Protein AF-A0A3D3B480-F1 (afdb_monomer)

Secondary structure (DSSP, 8-state):
---TTS--PPP--PPTT-----HHHHHHHHHHHHHHHHHHHHTTPPP----S---TTTS-S--

Sequence (63 aa):
MTNKDEPVRPEARLPKGFSDISAGEIRATETMLATIRGVFESHGFEPFDTPALEYSDALGKFL

pLDDT: mean 90.35, std 12.52, range [47.91, 98.75]

Structure (mmCIF, N/CA/C/O backbone):
data_AF-A0A3D3B480-F1
#
_entry.id   AF-A0A3D3B480-F1
#
loop_
_atom_site.group_PDB
_atom_site.id
_atom_site.type_symbol
_atom_site.label_atom_id
_atom_site.label_alt_id
_atom_site.label_comp_id
_atom_site.label_asym_id
_atom_site.label_entity_id
_atom_site.label_seq_id
_atom_site.pdbx_PDB_ins_code
_atom_site.Cartn_x
_atom_site.Cartn_y
_atom_site.Cartn_z
_atom_site.occupancy
_atom_site.B_iso_or_equiv
_atom_site.auth_seq_id
_atom_site.auth_comp_id
_atom_site.auth_asym_id
_atom_site.auth_atom_id
_atom_site.pdbx_PDB_model_num
ATOM 1 N N . MET A 1 1 ? 26.908 -16.684 34.266 1.00 47.91 1 MET A N 1
ATOM 2 C CA . MET A 1 1 ? 27.771 -17.178 33.175 1.00 47.91 1 MET A CA 1
ATOM 3 C C . MET A 1 1 ? 26.847 -17.437 32.000 1.00 47.91 1 MET A C 1
ATOM 5 O O . MET A 1 1 ? 26.089 -18.394 32.047 1.00 47.91 1 MET A O 1
ATOM 9 N N . THR A 1 2 ? 26.770 -16.516 31.046 1.00 57.97 2 THR A N 1
ATOM 10 C CA . THR A 1 2 ? 26.007 -16.710 29.805 1.00 57.97 2 THR A CA 1
ATOM 11 C C . THR A 1 2 ? 26.700 -17.804 28.989 1.00 57.97 2 THR A C 1
ATOM 13 O O . THR A 1 2 ? 27.904 -17.715 28.752 1.00 57.97 2 THR A O 1
ATOM 16 N N . ASN A 1 3 ? 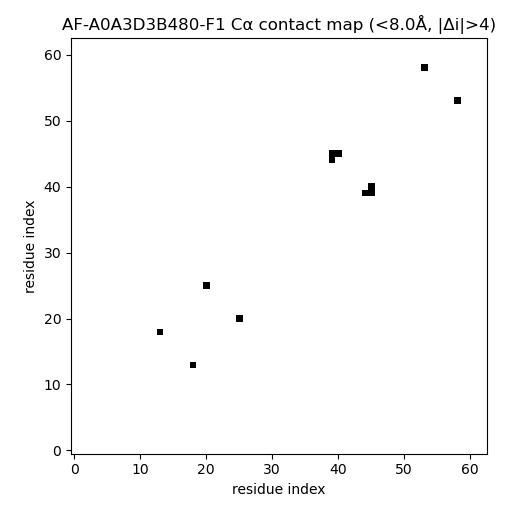25.974 -18.870 28.635 1.00 65.75 3 ASN A N 1
ATOM 17 C CA . ASN A 1 3 ? 26.506 -19.972 27.831 1.00 65.75 3 ASN A CA 1
ATOM 18 C C . ASN A 1 3 ? 26.871 -19.446 26.440 1.00 65.75 3 ASN A C 1
ATOM 20 O O . ASN A 1 3 ? 26.024 -18.927 25.720 1.00 65.75 3 ASN A O 1
ATOM 24 N N . LYS A 1 4 ? 28.148 -19.570 26.080 1.00 69.19 4 LYS A N 1
ATOM 25 C CA . LYS A 1 4 ? 28.736 -19.019 24.851 1.00 69.19 4 LYS A CA 1
ATOM 26 C C . LYS A 1 4 ? 28.255 -19.724 23.570 1.00 69.19 4 LYS A C 1
ATOM 28 O O . LYS A 1 4 ? 28.455 -19.189 22.486 1.00 69.19 4 LYS A O 1
ATOM 33 N N . ASP A 1 5 ? 27.590 -20.870 23.716 1.00 79.56 5 ASP A N 1
ATOM 34 C CA . ASP A 1 5 ? 27.159 -21.746 22.621 1.00 79.56 5 ASP A CA 1
ATOM 35 C C . ASP A 1 5 ? 25.649 -21.665 22.321 1.00 79.56 5 ASP A C 1
ATOM 37 O O . ASP A 1 5 ? 25.136 -22.438 21.511 1.00 79.56 5 ASP A O 1
ATOM 41 N N . GLU A 1 6 ? 24.906 -20.754 22.963 1.00 79.06 6 GLU A N 1
ATOM 42 C CA . GLU A 1 6 ? 23.485 -20.572 22.652 1.00 79.06 6 GLU A CA 1
ATOM 43 C C . GLU A 1 6 ? 23.326 -19.798 21.327 1.00 79.06 6 GLU A C 1
ATOM 45 O O . GLU A 1 6 ? 23.915 -18.723 21.171 1.00 79.06 6 GLU A O 1
ATOM 50 N N . PRO A 1 7 ? 22.554 -20.312 20.348 1.00 79.69 7 PRO A N 1
ATOM 51 C CA . PRO A 1 7 ? 22.363 -19.628 19.077 1.00 79.69 7 PRO A CA 1
ATOM 52 C C . PRO A 1 7 ? 21.699 -18.270 19.309 1.00 79.69 7 PRO A C 1
ATOM 54 O O . PRO A 1 7 ? 20.613 -18.182 19.887 1.00 79.69 7 PRO A O 1
ATOM 5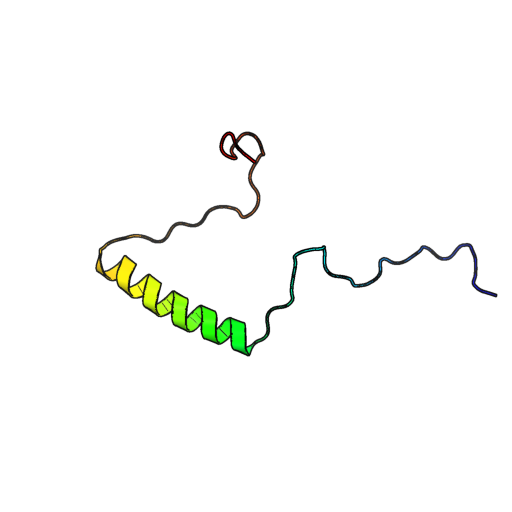7 N N . VAL A 1 8 ? 22.354 -17.206 18.837 1.00 83.56 8 VAL A N 1
ATOM 58 C CA . VAL A 1 8 ? 21.840 -15.836 18.928 1.00 83.56 8 VAL A CA 1
ATOM 59 C C . VAL A 1 8 ? 20.514 -15.765 18.180 1.00 83.56 8 VAL A C 1
ATOM 61 O O . VAL A 1 8 ? 20.461 -15.920 16.958 1.00 83.56 8 VAL A O 1
ATOM 64 N N . ARG A 1 9 ? 19.429 -15.544 18.923 1.00 82.94 9 ARG A N 1
ATOM 65 C CA . ARG A 1 9 ? 18.104 -15.347 18.338 1.00 82.94 9 ARG A CA 1
ATOM 66 C C . ARG A 1 9 ? 18.005 -13.921 17.798 1.00 82.94 9 ARG A C 1
ATOM 68 O O . ARG A 1 9 ? 18.453 -12.998 18.480 1.00 82.94 9 ARG A O 1
ATOM 75 N N . PRO A 1 10 ? 17.416 -13.715 16.611 1.00 85.56 10 PRO A N 1
ATOM 76 C CA . PRO A 1 10 ? 17.142 -12.375 16.120 1.00 85.56 10 PRO A CA 1
ATOM 77 C C . PRO A 1 10 ? 16.267 -11.606 17.112 1.00 85.56 10 PRO A C 1
ATOM 79 O O . PRO A 1 10 ? 15.271 -12.132 17.611 1.00 85.56 10 PRO A O 1
ATOM 82 N N . GLU A 1 11 ? 16.628 -10.355 17.380 1.00 87.88 11 GLU A N 1
ATOM 83 C CA . GLU A 1 11 ? 15.756 -9.440 18.108 1.00 87.88 11 GLU A CA 1
ATOM 84 C C . GLU A 1 11 ? 14.522 -9.111 17.261 1.00 87.88 11 GLU A C 1
ATOM 86 O O . GLU A 1 11 ? 14.620 -8.921 16.044 1.00 87.88 11 GLU A O 1
ATOM 91 N N . ALA A 1 12 ? 13.361 -9.012 17.909 1.00 89.19 12 ALA A N 1
ATOM 92 C CA . ALA A 1 12 ? 12.140 -8.542 17.270 1.00 89.19 12 ALA A CA 1
ATOM 93 C C . ALA A 1 12 ? 12.258 -7.033 17.014 1.00 89.19 12 ALA A C 1
ATOM 95 O O . ALA A 1 12 ? 12.036 -6.217 17.908 1.00 89.19 12 ALA A O 1
ATOM 96 N N . ARG A 1 13 ? 12.656 -6.669 15.794 1.00 91.06 13 ARG A N 1
ATOM 97 C CA . ARG A 1 13 ? 12.843 -5.281 15.364 1.00 91.06 13 ARG A CA 1
ATOM 98 C C . ARG A 1 13 ? 12.315 -5.079 13.953 1.00 91.06 13 ARG A C 1
ATOM 100 O O . ARG A 1 13 ? 12.446 -5.961 13.105 1.00 91.06 13 ARG A O 1
ATOM 107 N N . LEU A 1 14 ? 11.771 -3.896 13.700 1.00 92.69 14 LEU A N 1
ATOM 108 C CA . LEU A 1 14 ? 11.338 -3.505 12.366 1.00 92.69 14 LEU A CA 1
ATOM 109 C C . LEU A 1 14 ? 12.550 -3.161 11.484 1.00 92.69 14 LEU A C 1
ATOM 111 O O . LEU A 1 14 ? 13.532 -2.592 11.979 1.00 92.69 14 LEU A O 1
ATOM 115 N N . PRO A 1 15 ? 12.506 -3.470 10.176 1.00 94.44 15 PRO A N 1
ATOM 116 C CA . PRO A 1 15 ? 13.473 -2.928 9.237 1.00 94.44 15 PRO A CA 1
ATOM 117 C C . PRO A 1 15 ? 13.395 -1.396 9.216 1.00 94.44 15 PRO A C 1
ATOM 119 O O . PRO A 1 15 ? 12.337 -0.796 9.407 1.00 94.44 15 PRO A O 1
ATOM 122 N N . LYS A 1 16 ? 14.530 -0.738 8.975 1.00 94.44 16 LYS A N 1
ATOM 123 C CA . LYS A 1 16 ? 14.587 0.726 8.918 1.00 94.44 16 LYS A CA 1
ATOM 124 C C . LYS A 1 16 ? 13.624 1.251 7.844 1.00 94.44 16 LYS A C 1
ATOM 126 O O . LYS A 1 16 ? 13.695 0.815 6.701 1.00 94.44 16 LYS A O 1
ATOM 131 N N . GLY A 1 17 ? 12.784 2.219 8.212 1.00 95.38 17 GLY A N 1
ATOM 132 C CA . GLY A 1 17 ? 11.791 2.823 7.316 1.00 95.38 17 GLY A CA 1
ATOM 133 C C . GLY A 1 17 ? 10.419 2.142 7.328 1.00 95.38 17 GLY A C 1
ATOM 134 O O . GLY A 1 17 ? 9.519 2.627 6.654 1.00 95.38 17 GLY A O 1
ATOM 135 N N . PHE A 1 18 ? 10.247 1.066 8.102 1.00 95.19 18 PHE A N 1
ATOM 136 C CA . PHE A 1 18 ? 8.958 0.410 8.314 1.00 95.19 18 PHE A CA 1
ATOM 137 C C . PHE A 1 18 ? 8.368 0.815 9.665 1.00 95.19 18 PHE A C 1
ATOM 139 O O . PHE A 1 18 ? 9.105 1.037 10.630 1.00 95.19 18 PHE A O 1
ATOM 146 N N . SER A 1 19 ? 7.040 0.869 9.722 1.00 95.88 19 SER A N 1
ATOM 147 C CA . SER A 1 19 ? 6.268 1.238 10.908 1.00 95.88 19 SER A CA 1
ATOM 148 C C . SER A 1 19 ? 5.077 0.302 11.066 1.00 95.88 19 SER A C 1
ATOM 150 O O . SER A 1 19 ? 4.476 -0.105 10.071 1.00 95.88 19 SER A O 1
ATOM 152 N N . ASP A 1 20 ? 4.709 0.011 12.311 1.00 95.75 20 ASP A N 1
ATOM 153 C CA . ASP A 1 20 ? 3.413 -0.593 12.612 1.00 95.75 20 ASP A CA 1
ATOM 154 C C . ASP A 1 20 ? 2.296 0.431 12.375 1.00 95.75 20 ASP A C 1
ATOM 156 O O . ASP A 1 20 ? 2.465 1.620 12.653 1.00 95.75 20 ASP A O 1
ATOM 160 N N . ILE A 1 21 ? 1.147 -0.031 11.879 1.00 96.94 21 ILE A N 1
ATOM 161 C CA . ILE A 1 21 ? -0.026 0.813 11.623 1.00 96.94 21 ILE A CA 1
ATOM 162 C C . ILE A 1 21 ? -1.091 0.493 12.667 1.00 96.94 21 ILE A C 1
ATOM 164 O O . ILE A 1 21 ? -1.472 -0.666 12.859 1.00 96.94 21 ILE A O 1
ATOM 168 N N . SER A 1 22 ? -1.592 1.520 13.351 1.00 98.31 22 SER A N 1
ATOM 169 C CA . SER A 1 22 ? -2.617 1.339 14.376 1.00 98.31 22 SER A CA 1
ATOM 170 C C . SER A 1 22 ? -3.982 1.003 13.768 1.00 98.31 22 SER A C 1
ATOM 172 O O . SER A 1 22 ? -4.320 1.387 12.649 1.00 98.31 22 SER A O 1
ATOM 174 N N . ALA A 1 23 ? -4.847 0.354 14.553 1.00 98.56 23 ALA A N 1
ATOM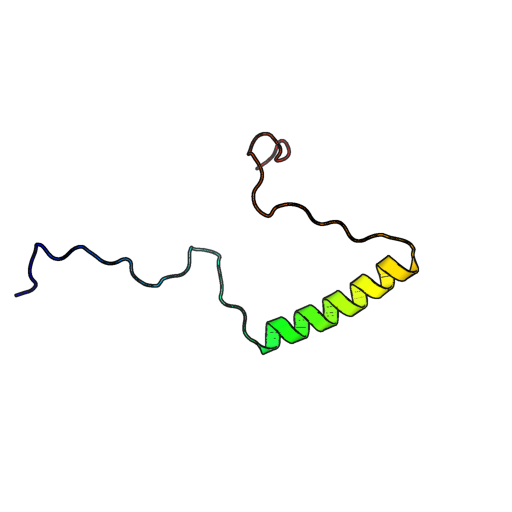 175 C CA . ALA A 1 23 ? -6.205 0.035 14.112 1.00 98.56 23 ALA A CA 1
ATOM 176 C C . ALA A 1 23 ? -7.035 1.283 13.737 1.00 98.56 23 ALA A C 1
ATOM 178 O O . ALA A 1 23 ? -7.948 1.196 12.917 1.00 98.56 23 ALA A O 1
ATOM 179 N N . GLY A 1 24 ? -6.746 2.438 14.348 1.00 98.62 24 GLY A N 1
ATOM 180 C CA . GLY A 1 24 ? -7.385 3.708 13.999 1.00 98.62 24 GLY A CA 1
ATOM 181 C C . GLY A 1 24 ? -6.966 4.202 12.615 1.00 98.62 24 GLY A C 1
ATOM 182 O O . GLY A 1 24 ? -7.825 4.568 11.815 1.00 98.62 24 GLY A O 1
ATOM 183 N N . GLU A 1 25 ? -5.668 4.146 12.317 1.00 98.31 25 GLU A N 1
ATOM 184 C CA . GLU A 1 25 ? -5.110 4.545 11.019 1.00 98.31 25 GLU A CA 1
ATOM 185 C C . GLU A 1 25 ? -5.560 3.619 9.889 1.00 98.31 25 GLU A C 1
ATOM 187 O O . GLU A 1 25 ? -5.896 4.112 8.812 1.00 98.31 25 GLU A O 1
ATOM 192 N N . ILE A 1 26 ? -5.648 2.305 10.142 1.00 98.50 26 ILE A N 1
ATOM 193 C CA . ILE A 1 26 ? -6.185 1.334 9.174 1.00 98.50 26 ILE A CA 1
ATOM 194 C C . ILE A 1 26 ? -7.6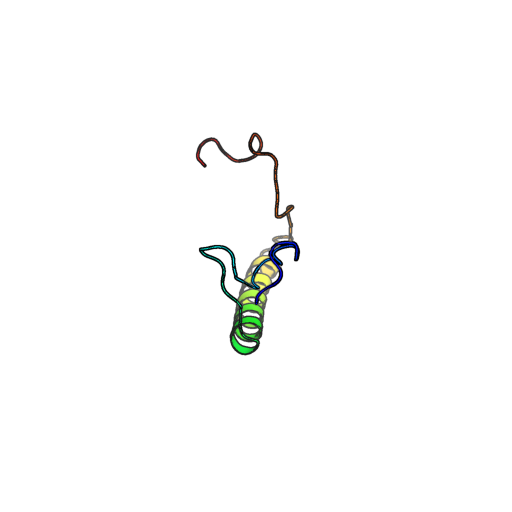08 1.735 8.775 1.00 98.50 26 ILE A C 1
ATOM 196 O O . ILE A 1 26 ? -7.866 1.995 7.603 1.00 98.50 26 ILE A O 1
ATOM 200 N N . ARG A 1 27 ? -8.515 1.890 9.749 1.00 98.69 27 ARG A N 1
ATOM 201 C CA . ARG A 1 27 ? -9.923 2.232 9.471 1.00 98.69 27 ARG A CA 1
ATOM 202 C C . ARG A 1 27 ? -10.084 3.592 8.790 1.00 98.69 27 ARG A C 1
ATOM 204 O O . ARG A 1 27 ? -10.942 3.752 7.919 1.00 98.69 27 ARG A O 1
ATOM 211 N N . ALA A 1 28 ? -9.276 4.578 9.181 1.00 98.62 28 ALA A N 1
ATOM 212 C CA . ALA A 1 28 ? -9.282 5.894 8.546 1.00 98.62 28 ALA A CA 1
ATOM 213 C C . ALA A 1 28 ? -8.837 5.807 7.075 1.00 98.62 28 ALA A C 1
ATOM 215 O O . ALA A 1 28 ? -9.500 6.361 6.195 1.00 98.62 28 ALA A O 1
ATOM 216 N N . THR A 1 29 ? -7.765 5.058 6.805 1.00 98.50 29 THR A N 1
ATOM 217 C CA . THR A 1 29 ? -7.235 4.842 5.451 1.00 98.50 29 THR A CA 1
ATOM 218 C C . THR A 1 29 ? -8.226 4.074 4.582 1.00 98.50 29 THR A C 1
ATOM 220 O O . THR A 1 29 ? -8.489 4.487 3.455 1.00 98.50 29 THR A O 1
ATOM 223 N N . GLU A 1 30 ? -8.844 3.014 5.107 1.00 98.62 30 GLU A N 1
ATOM 224 C CA . GLU A 1 30 ? -9.886 2.251 4.407 1.00 98.62 30 GLU A CA 1
ATOM 225 C C . GLU A 1 30 ? -11.074 3.138 4.009 1.0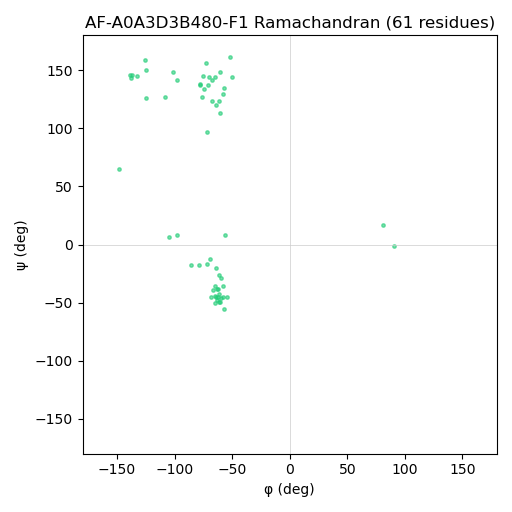0 98.62 30 GLU A C 1
ATOM 227 O O . GLU A 1 30 ? -11.515 3.100 2.861 1.00 98.62 30 GLU A O 1
ATOM 232 N N . THR A 1 31 ? -11.551 3.991 4.923 1.00 98.75 31 THR A N 1
ATOM 233 C CA . THR A 1 31 ? -12.668 4.920 4.661 1.00 98.75 31 THR A CA 1
ATOM 234 C C . THR A 1 31 ? -12.325 5.919 3.551 1.00 98.75 31 THR A C 1
ATOM 236 O O . THR A 1 31 ? -13.119 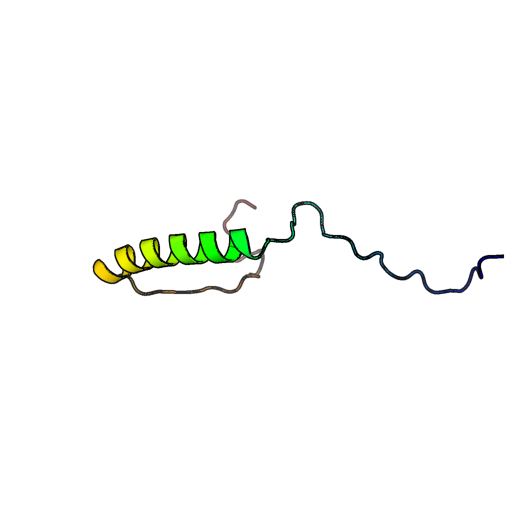6.153 2.633 1.00 98.75 31 THR A O 1
ATOM 239 N N . MET A 1 32 ? -11.122 6.496 3.610 1.00 98.69 32 MET A N 1
ATOM 240 C CA . MET A 1 32 ? -10.621 7.414 2.588 1.00 98.69 32 MET A CA 1
ATOM 241 C C . MET A 1 32 ? -10.515 6.718 1.222 1.00 98.69 32 MET A C 1
ATOM 243 O O . MET A 1 32 ? -11.037 7.228 0.229 1.00 98.69 32 MET A O 1
ATOM 247 N N . LEU A 1 33 ? -9.888 5.538 1.168 1.00 98.44 33 LEU A N 1
ATOM 248 C CA . LEU A 1 33 ? -9.702 4.778 -0.071 1.00 98.44 33 LEU A CA 1
ATOM 249 C C . LEU A 1 33 ? -11.030 4.303 -0.672 1.00 98.44 33 LEU A C 1
ATOM 251 O O . LEU A 1 33 ? -11.162 4.304 -1.894 1.00 98.44 33 LEU A O 1
ATOM 255 N N . ALA A 1 34 ? -12.020 3.944 0.149 1.00 98.56 34 ALA A N 1
ATOM 256 C CA . ALA A 1 34 ? -13.354 3.574 -0.327 1.00 98.56 34 ALA A CA 1
ATOM 257 C C . ALA A 1 34 ? -14.040 4.735 -1.064 1.00 98.56 34 ALA A C 1
ATOM 259 O O . ALA A 1 34 ? -14.611 4.538 -2.136 1.00 98.56 34 ALA A O 1
ATOM 260 N N . THR A 1 35 ? -13.923 5.954 -0.530 1.00 98.69 35 THR A N 1
ATOM 261 C CA . THR A 1 35 ? -14.466 7.160 -1.176 1.00 98.69 35 THR A CA 1
ATOM 262 C C . THR A 1 35 ? -13.793 7.410 -2.522 1.00 98.69 35 THR A C 1
ATOM 264 O O . THR A 1 35 ? -14.470 7.627 -3.525 1.00 98.69 35 THR A O 1
ATOM 267 N N . ILE A 1 36 ? -12.459 7.339 -2.557 1.00 98.50 36 ILE A N 1
ATOM 268 C CA . ILE A 1 36 ? -11.677 7.538 -3.781 1.00 98.50 36 ILE A CA 1
ATOM 269 C C . ILE A 1 36 ? -12.066 6.487 -4.826 1.00 98.50 36 ILE A C 1
ATOM 271 O O . ILE A 1 36 ? -12.404 6.848 -5.949 1.00 98.50 36 ILE A O 1
ATOM 275 N N . ARG A 1 37 ? -12.097 5.203 -4.450 1.00 98.19 37 ARG A N 1
ATOM 276 C CA . ARG A 1 37 ? -12.477 4.099 -5.343 1.00 98.19 37 ARG A CA 1
ATOM 277 C C . ARG A 1 37 ? -13.848 4.319 -5.978 1.00 98.19 37 ARG A C 1
ATOM 279 O O . ARG A 1 37 ? -13.964 4.179 -7.191 1.00 98.19 37 ARG A O 1
ATOM 286 N N . GLY A 1 38 ? -14.842 4.735 -5.191 1.00 98.50 38 GLY A N 1
ATOM 287 C CA . GLY A 1 38 ? -16.186 5.012 -5.703 1.00 98.50 38 GLY A CA 1
ATOM 288 C C . GLY A 1 38 ? -16.205 6.080 -6.803 1.00 98.50 38 GLY A C 1
ATOM 289 O O . GLY A 1 38 ? -16.951 5.951 -7.772 1.00 98.50 38 GLY A O 1
ATOM 290 N N . VAL A 1 39 ? -15.340 7.098 -6.711 1.00 98.69 39 VAL A N 1
ATOM 291 C CA . VAL A 1 39 ? -15.182 8.100 -7.778 1.00 98.69 39 VAL A CA 1
ATOM 292 C C . VAL A 1 39 ? -14.633 7.455 -9.053 1.00 98.69 39 VAL A C 1
ATOM 294 O O . VAL A 1 39 ? -15.227 7.628 -10.114 1.00 98.69 39 VAL A O 1
ATOM 297 N N . PHE A 1 40 ? -13.550 6.677 -8.969 1.00 98.56 40 PHE A N 1
ATOM 298 C CA . PHE A 1 40 ? -12.979 5.990 -10.137 1.00 98.56 40 PHE A CA 1
ATOM 299 C C . PHE A 1 40 ? -13.983 5.031 -10.797 1.00 98.56 40 PHE A C 1
ATOM 301 O O . PHE A 1 40 ? -14.181 5.089 -12.011 1.00 98.56 40 PHE A O 1
ATOM 308 N N . GLU A 1 41 ? -14.681 4.215 -10.010 1.00 98.12 41 GLU A N 1
ATOM 309 C CA . GLU A 1 41 ? -15.686 3.275 -10.523 1.00 98.12 41 GLU A CA 1
ATOM 310 C C . GLU A 1 41 ? -16.856 4.007 -11.204 1.00 98.12 41 GLU A C 1
ATOM 312 O O . GLU A 1 41 ? -17.306 3.593 -12.272 1.00 98.12 41 GLU A O 1
ATOM 317 N N . SER A 1 42 ? -17.293 5.157 -10.670 1.00 98.44 42 SER A N 1
ATOM 318 C CA . SER A 1 42 ? -18.336 5.987 -11.304 1.00 98.44 42 SER A CA 1
ATOM 319 C C . SER A 1 42 ? -17.934 6.571 -12.665 1.00 98.44 42 SER A C 1
ATOM 321 O O . SER A 1 42 ? -18.799 6.931 -13.464 1.00 98.44 42 SER A O 1
ATOM 323 N N . HIS A 1 43 ? -16.631 6.635 -12.947 1.00 98.38 43 HIS A N 1
ATOM 324 C CA . HIS A 1 43 ? -16.077 7.060 -14.230 1.00 98.38 43 HIS A CA 1
ATOM 325 C C . HIS A 1 43 ? -15.691 5.883 -15.142 1.00 98.38 43 HIS A C 1
ATOM 327 O O . HIS A 1 43 ? -15.109 6.104 -16.203 1.00 98.38 43 HIS A O 1
ATOM 333 N N . GLY A 1 44 ? -16.040 4.647 -14.767 1.00 98.25 44 GLY A N 1
ATOM 334 C CA . GLY A 1 44 ? -15.824 3.455 -15.588 1.00 98.25 44 GLY A CA 1
ATOM 335 C C . GLY A 1 44 ? -14.404 2.891 -15.532 1.00 98.25 44 GLY A C 1
ATOM 336 O O . GLY A 1 44 ? -14.036 2.108 -16.404 1.00 98.25 44 GLY A O 1
ATOM 337 N N . PHE A 1 45 ? -13.600 3.280 -14.538 1.00 98.38 45 PHE A N 1
ATOM 338 C CA . PHE A 1 45 ? -12.300 2.654 -14.307 1.00 98.38 45 PHE A CA 1
ATOM 339 C C . PHE A 1 45 ? -12.469 1.308 -13.597 1.00 98.38 45 PHE A C 1
ATOM 341 O O . PHE A 1 45 ? -13.224 1.198 -12.631 1.00 98.38 45 PHE A O 1
ATOM 348 N N . GLU A 1 46 ? -11.716 0.305 -14.045 1.00 97.19 46 GLU A N 1
ATOM 349 C CA . GLU A 1 46 ? -11.683 -1.025 -13.437 1.00 97.19 46 GLU A CA 1
ATOM 350 C C . GLU A 1 46 ? -10.478 -1.171 -12.493 1.00 97.19 46 GLU A C 1
ATOM 352 O O . GLU A 1 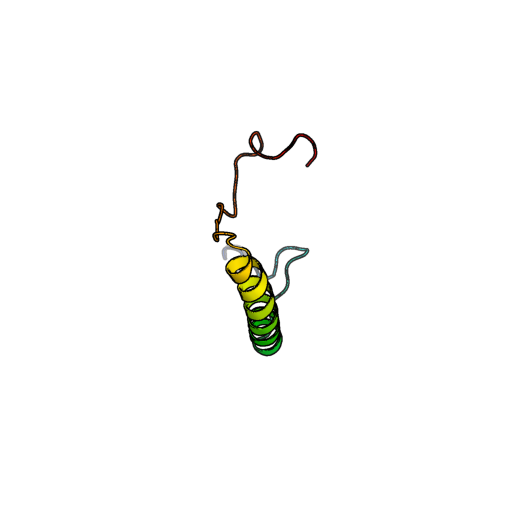46 ? -9.390 -0.666 -12.793 1.00 97.19 46 GLU A O 1
ATOM 357 N N .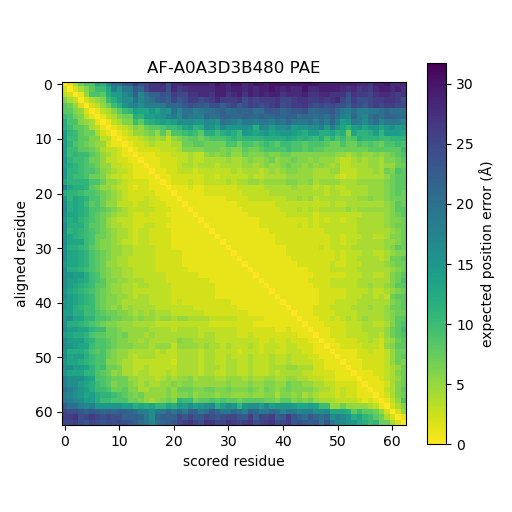 PRO A 1 47 ? -10.636 -1.857 -11.348 1.00 96.44 47 PRO A N 1
ATOM 358 C CA . PRO A 1 47 ? -9.524 -2.118 -10.446 1.00 96.44 47 PRO A CA 1
ATOM 359 C C . PRO A 1 47 ? -8.553 -3.141 -11.052 1.00 96.44 47 PRO A C 1
ATOM 361 O O . PRO A 1 47 ? -8.962 -4.175 -11.576 1.00 96.44 47 PRO A O 1
ATOM 364 N N . PHE A 1 48 ? -7.257 -2.881 -10.908 1.00 95.81 48 PHE A N 1
ATOM 365 C CA . PHE A 1 48 ? -6.174 -3.785 -11.292 1.00 95.81 48 PHE A CA 1
ATOM 366 C C . PHE A 1 48 ? -5.105 -3.777 -10.197 1.00 95.81 48 PHE A C 1
ATOM 368 O O . PHE A 1 48 ? -4.866 -2.734 -9.587 1.00 95.81 48 PHE A O 1
ATOM 375 N N . ASP A 1 49 ? -4.490 -4.928 -9.936 1.00 96.00 49 ASP A N 1
ATOM 376 C CA . ASP A 1 49 ? -3.479 -5.096 -8.891 1.00 96.00 49 ASP A CA 1
ATOM 377 C C . ASP A 1 49 ? -2.261 -5.844 -9.442 1.00 96.00 49 ASP A C 1
ATOM 379 O O . ASP A 1 49 ? -2.395 -6.731 -10.291 1.00 96.00 49 ASP A O 1
ATOM 383 N N . THR A 1 50 ? -1.075 -5.476 -8.962 1.00 96.19 50 THR A N 1
ATOM 384 C CA . THR A 1 50 ? 0.216 -6.036 -9.386 1.00 96.19 50 THR A CA 1
ATOM 385 C C . THR A 1 50 ? 0.981 -6.575 -8.179 1.00 96.19 50 THR A C 1
ATOM 387 O O . THR A 1 50 ? 0.844 -6.030 -7.084 1.00 96.19 50 THR A O 1
ATOM 390 N N . PRO A 1 51 ? 1.822 -7.610 -8.343 1.00 96.25 51 PRO A N 1
ATOM 391 C CA . PRO A 1 51 ? 2.665 -8.118 -7.264 1.00 96.25 51 PRO A CA 1
ATOM 392 C C . PRO A 1 51 ? 3.478 -7.031 -6.537 1.00 96.25 51 PRO A C 1
ATOM 394 O O . PRO A 1 51 ? 3.999 -6.099 -7.141 1.00 96.25 51 PRO A O 1
ATOM 397 N N . ALA A 1 52 ? 3.650 -7.187 -5.218 1.00 95.31 52 ALA A N 1
ATOM 398 C CA . ALA A 1 52 ? 4.457 -6.271 -4.401 1.00 95.31 52 ALA A CA 1
ATOM 399 C C . ALA A 1 52 ? 5.974 -6.395 -4.651 1.00 95.31 52 ALA A C 1
ATOM 401 O O . ALA A 1 52 ? 6.744 -5.524 -4.248 1.00 95.31 52 ALA A O 1
ATOM 402 N N . LEU A 1 53 ? 6.404 -7.499 -5.268 1.00 94.50 53 LEU A N 1
ATOM 403 C CA . LEU A 1 53 ? 7.788 -7.776 -5.632 1.00 94.50 53 LEU A CA 1
ATOM 404 C C . LEU A 1 53 ? 7.840 -8.078 -7.126 1.00 94.50 53 LEU A C 1
ATOM 406 O O . LEU A 1 53 ? 7.159 -8.987 -7.592 1.00 94.50 53 LEU A O 1
ATOM 410 N N . GLU A 1 54 ? 8.692 -7.348 -7.831 1.00 93.88 54 GLU A N 1
ATOM 411 C CA . GLU A 1 54 ? 8.940 -7.498 -9.263 1.00 93.88 54 GLU A CA 1
ATOM 412 C C . GLU A 1 54 ? 10.438 -7.696 -9.508 1.00 93.88 54 GLU A C 1
ATOM 414 O O . GLU A 1 54 ? 11.276 -7.339 -8.669 1.00 93.88 54 GLU A O 1
ATOM 419 N N . TYR A 1 55 ? 10.794 -8.267 -10.660 1.00 91.50 55 TYR A N 1
ATOM 420 C CA . TYR A 1 55 ? 12.1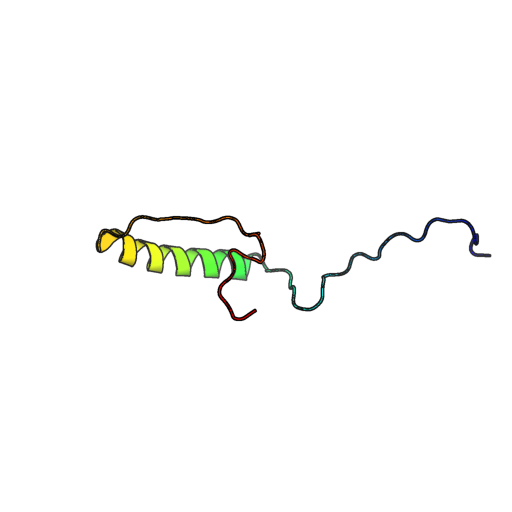97 -8.360 -11.056 1.00 91.50 55 TYR A CA 1
ATOM 421 C C . TYR A 1 55 ? 12.787 -6.970 -11.298 1.00 91.50 55 TYR A C 1
ATOM 423 O O . TYR A 1 55 ? 12.132 -6.071 -11.821 1.00 91.50 55 TYR A O 1
ATOM 431 N N . SER A 1 56 ? 14.060 -6.794 -10.947 1.00 90.50 56 SER A N 1
ATOM 432 C CA . SER A 1 56 ? 14.735 -5.499 -11.060 1.00 90.50 56 SER A CA 1
ATOM 433 C C . SER A 1 56 ? 14.809 -4.965 -12.491 1.00 90.50 56 SER A C 1
ATOM 435 O O . SER A 1 56 ? 14.898 -3.759 -12.677 1.00 90.50 56 SER A O 1
ATOM 437 N N . ASP A 1 57 ? 14.794 -5.840 -13.497 1.00 90.69 57 ASP A N 1
ATOM 438 C CA . ASP A 1 57 ? 14.784 -5.463 -14.915 1.00 90.69 57 ASP A CA 1
ATOM 439 C C . ASP A 1 57 ? 13.397 -5.027 -15.425 1.00 90.69 57 ASP A C 1
ATOM 441 O O . ASP A 1 57 ? 13.314 -4.354 -16.453 1.00 90.69 57 ASP A O 1
ATOM 445 N N . ALA A 1 58 ? 12.328 -5.362 -14.697 1.00 90.56 58 ALA A N 1
ATOM 446 C CA . ALA A 1 58 ? 10.970 -4.876 -14.927 1.00 90.56 58 ALA A CA 1
ATOM 447 C C . ALA A 1 58 ? 10.702 -3.524 -14.236 1.00 90.56 58 ALA A C 1
ATOM 449 O O . ALA A 1 58 ? 9.764 -2.814 -14.605 1.00 90.56 58 ALA A O 1
ATOM 450 N N . LEU A 1 59 ? 11.530 -3.139 -13.259 1.00 88.94 59 LEU A N 1
ATOM 451 C CA . LEU A 1 59 ? 11.478 -1.819 -12.635 1.00 88.94 59 LEU A CA 1
ATOM 452 C C . LEU A 1 59 ? 12.072 -0.791 -13.613 1.00 88.94 59 LEU A C 1
ATOM 454 O O . LEU A 1 59 ? 13.104 -1.028 -14.239 1.00 88.94 59 LEU A O 1
ATOM 458 N N . GLY A 1 60 ? 11.388 0.345 -13.797 1.00 82.00 60 GLY A N 1
ATOM 459 C CA . GLY A 1 60 ? 11.814 1.391 -14.734 1.00 82.00 60 GLY A CA 1
ATOM 460 C C . GLY A 1 60 ? 13.270 1.826 -14.511 1.00 82.00 60 GLY A C 1
ATOM 461 O O . GLY A 1 60 ? 13.828 1.616 -13.442 1.00 82.00 60 GLY A O 1
ATOM 462 N N . LYS A 1 61 ? 13.883 2.466 -15.518 1.00 65.19 61 LYS A N 1
ATOM 463 C CA . LYS A 1 61 ? 15.332 2.776 -15.619 1.00 65.19 61 LYS A CA 1
ATOM 464 C C . LYS A 1 61 ? 15.986 3.582 -14.467 1.00 65.19 61 LYS A C 1
ATOM 466 O O . LYS A 1 61 ? 17.132 3.994 -14.627 1.00 65.19 61 LYS A O 1
ATOM 471 N N . PHE A 1 62 ? 15.298 3.835 -13.353 1.00 55.31 62 PHE A N 1
ATOM 472 C CA . PHE A 1 62 ? 15.720 4.712 -12.260 1.00 55.31 62 PHE A CA 1
ATOM 473 C C . PHE A 1 62 ? 15.202 4.252 -10.885 1.00 55.31 62 PHE A C 1
ATOM 475 O O . PHE A 1 62 ? 14.436 4.970 -10.240 1.00 55.31 62 PHE A O 1
ATOM 482 N N . LEU A 1 63 ? 15.644 3.082 -10.422 1.00 51.66 63 LEU A N 1
ATOM 483 C CA . LEU A 1 63 ? 15.791 2.843 -8.982 1.00 51.66 63 LEU A CA 1
ATOM 484 C C . LEU A 1 63 ? 17.268 2.914 -8.602 1.00 51.66 63 LEU A C 1
ATOM 486 O O . LEU A 1 63 ? 18.094 2.400 -9.390 1.00 51.66 63 LEU A O 1
#

Solvent-accessible surface area (backbone atoms only — not comparable to full-atom values): 4503 Å² total; per-residue (Å²): 133,83,69,88,82,63,80,85,71,83,75,96,68,75,60,91,94,61,77,90,80,52,77,67,56,50,54,52,50,51,56,54,48,52,56,52,49,52,55,43,47,76,72,73,52,78,91,82,88,75,76,97,73,73,60,76,88,76,47,68,102,79,125

Radius of gyration: 21.04 Å; Cα contacts (8 Å, |Δi|>4): 6; chains: 1; bounding box: 47×30×49 Å

Mean predicted aligned error: 7.51 Å

Foldseek 3Di:
DPDPPDPDDDDPDDDPPDDDDDPVRVVVVVVVVVVVVVVCVVVVDDDDDDDPDDDPVPPPPDD